Protein AF-A0A5B9Q9U8-F1 (afdb_monomer_lite)

pLDDT: mean 75.6, std 15.11, range [44.47, 94.75]

Foldseek 3Di:
DDDDPPVVVVVVVVVVVVVPPQDQQDPLLVVLLVVLVVLVVVVVVVVVCCVPPVPPDQPLDDPLNPLSPVLNVLSVVLNVPPQNQVSLVSNLVSLVVLQVCLVVVCVVLPPVFPPVDSNSDHDPCSCCSRHVVSVVSNVSCPDPSNVCSSVVHDD

Radius of gyration: 21.69 Å; chains: 1; bounding box: 49×24×78 Å

Structure (mmCIF, N/CA/C/O backbone):
data_AF-A0A5B9Q9U8-F1
#
_entry.id   AF-A0A5B9Q9U8-F1
#
loop_
_atom_site.group_PDB
_atom_site.id
_atom_site.type_symbol
_atom_site.label_atom_id
_atom_site.label_alt_id
_atom_site.label_comp_id
_atom_site.label_asym_id
_atom_site.label_entity_id
_atom_site.label_seq_id
_atom_site.pdbx_PDB_ins_code
_atom_site.Cartn_x
_atom_site.Cartn_y
_atom_site.Cartn_z
_atom_site.occupancy
_atom_site.B_iso_or_equiv
_atom_site.auth_seq_id
_atom_site.auth_comp_id
_atom_site.auth_asym_id
_atom_site.auth_atom_id
_atom_site.pdbx_PDB_model_num
ATOM 1 N N . MET A 1 1 ? -1.962 -3.056 55.513 1.00 53.88 1 MET A N 1
ATOM 2 C CA . MET A 1 1 ? -1.796 -3.513 54.116 1.00 53.88 1 MET A CA 1
ATOM 3 C C . MET A 1 1 ? -2.882 -4.536 53.832 1.00 53.88 1 MET A C 1
ATOM 5 O O . MET A 1 1 ? -2.851 -5.600 54.430 1.00 53.88 1 MET A O 1
ATOM 9 N N . SER A 1 2 ? -3.891 -4.175 53.035 1.00 57.41 2 SER A N 1
ATOM 10 C CA . SER A 1 2 ? -5.023 -5.055 52.709 1.00 57.41 2 SER A CA 1
ATOM 11 C C . SER A 1 2 ? -4.640 -5.944 51.525 1.00 57.41 2 SER A C 1
ATOM 13 O O . SER A 1 2 ? -4.381 -5.438 50.433 1.00 57.41 2 SER A O 1
ATOM 15 N N . TYR A 1 3 ? -4.521 -7.249 51.766 1.00 53.56 3 TYR A N 1
ATOM 16 C CA . TYR A 1 3 ? -4.211 -8.256 50.755 1.00 53.56 3 TYR A CA 1
ATOM 17 C C . TYR A 1 3 ? -5.461 -8.450 49.886 1.00 53.56 3 TYR A C 1
ATOM 19 O O . TYR A 1 3 ? -6.427 -9.067 50.329 1.00 53.56 3 TYR A O 1
ATOM 27 N N . ARG A 1 4 ? -5.489 -7.869 48.678 1.00 57.22 4 ARG A N 1
ATOM 28 C CA . ARG A 1 4 ? -6.572 -8.149 47.724 1.00 57.22 4 ARG A CA 1
ATOM 29 C C . ARG A 1 4 ? -6.339 -9.536 47.127 1.00 57.22 4 ARG A C 1
ATOM 31 O O . ARG A 1 4 ? -5.255 -9.767 46.587 1.00 57.22 4 ARG A O 1
ATOM 38 N N . PRO A 1 5 ? -7.308 -10.457 47.214 1.00 60.06 5 PRO A N 1
ATOM 39 C CA . PRO A 1 5 ? -7.159 -11.768 46.615 1.00 60.06 5 PRO A CA 1
ATOM 40 C C . PRO A 1 5 ? -7.030 -11.608 45.091 1.00 60.06 5 PRO A C 1
ATOM 42 O O . PRO A 1 5 ? -7.820 -10.921 44.449 1.00 60.06 5 PRO A O 1
ATOM 45 N N . ILE A 1 6 ? -6.008 -12.252 44.520 1.00 59.12 6 ILE A N 1
ATOM 46 C CA . ILE A 1 6 ? -5.699 -12.333 43.080 1.00 59.12 6 ILE A CA 1
ATOM 47 C C . ILE A 1 6 ? -6.939 -12.479 42.161 1.00 59.12 6 ILE A C 1
ATOM 49 O O . ILE A 1 6 ? -6.946 -11.830 41.111 1.00 59.12 6 ILE A O 1
ATOM 53 N N . PRO A 1 7 ? -8.008 -13.235 42.506 1.00 65.62 7 PRO A N 1
ATOM 54 C CA . PRO A 1 7 ? -9.221 -13.291 41.682 1.00 65.62 7 PRO A CA 1
ATOM 55 C C . PRO A 1 7 ? -9.896 -11.936 41.427 1.00 65.62 7 PRO A C 1
ATOM 57 O O . PRO A 1 7 ? -10.432 -11.744 40.340 1.00 65.62 7 PRO A O 1
ATOM 60 N N . ASP A 1 8 ? -9.831 -10.976 42.353 1.00 62.72 8 ASP A N 1
ATOM 61 C CA . ASP A 1 8 ? -10.479 -9.666 42.181 1.00 62.72 8 ASP A CA 1
ATOM 62 C C . ASP A 1 8 ? -9.715 -8.760 41.209 1.00 62.72 8 ASP A C 1
ATOM 64 O O . ASP A 1 8 ? -10.316 -7.928 40.532 1.00 62.72 8 ASP A O 1
ATOM 68 N N . ILE A 1 9 ? -8.393 -8.936 41.100 1.00 63.44 9 ILE A N 1
ATOM 69 C CA . ILE A 1 9 ? -7.565 -8.213 40.125 1.00 63.44 9 ILE A CA 1
ATOM 70 C C . ILE A 1 9 ? -7.827 -8.758 38.722 1.00 63.44 9 ILE A C 1
ATOM 72 O O . ILE A 1 9 ? -7.973 -7.978 37.787 1.00 63.44 9 ILE A O 1
ATOM 76 N N . LEU A 1 10 ? -7.937 -10.082 38.580 1.00 62.38 10 LEU A N 1
ATOM 77 C CA . LEU A 1 10 ? -8.277 -10.718 37.306 1.00 62.38 10 LEU A CA 1
ATOM 78 C C . LEU A 1 10 ? -9.689 -10.337 36.851 1.00 62.38 10 LEU A C 1
ATOM 80 O O . LEU A 1 10 ? -9.869 -9.980 35.692 1.00 62.38 10 LEU A O 1
ATOM 84 N N . ARG A 1 11 ? -10.658 -10.290 37.775 1.00 60.47 11 ARG A N 1
ATOM 85 C CA . ARG A 1 11 ? -12.009 -9.790 37.488 1.00 60.47 11 ARG A CA 1
ATOM 86 C C . ARG A 1 11 ? -12.013 -8.323 37.087 1.00 60.47 11 ARG A C 1
ATOM 88 O O . ARG A 1 11 ? -12.677 -7.976 36.123 1.00 60.47 11 ARG A O 1
ATOM 95 N N . ALA A 1 12 ? -11.255 -7.477 37.788 1.00 58.72 12 ALA A N 1
ATOM 96 C CA . ALA A 1 12 ? -11.125 -6.061 37.452 1.00 58.72 12 ALA A CA 1
ATOM 97 C C . ALA A 1 12 ? -10.413 -5.837 36.102 1.00 58.72 12 ALA A C 1
ATOM 99 O O . ALA A 1 12 ? -10.724 -4.883 35.388 1.00 58.72 12 ALA A O 1
ATOM 100 N N . MET A 1 13 ? -9.474 -6.715 35.729 1.00 55.38 13 MET A N 1
ATOM 101 C CA . MET A 1 13 ? -8.841 -6.718 34.407 1.00 55.38 13 MET A CA 1
ATOM 102 C C . MET A 1 13 ? -9.821 -7.161 33.318 1.00 55.38 13 MET A C 1
ATOM 104 O O . MET A 1 13 ? -9.925 -6.475 32.309 1.00 55.38 13 MET A O 1
ATOM 108 N N . GLU A 1 14 ? -10.597 -8.226 33.537 1.00 55.84 14 GLU A N 1
ATOM 109 C CA . GLU A 1 14 ? -11.641 -8.660 32.599 1.00 55.84 14 GLU A CA 1
ATOM 110 C C . GLU A 1 14 ? -12.713 -7.584 32.405 1.00 55.84 14 GLU A C 1
ATOM 112 O O . GLU A 1 14 ? -13.063 -7.265 31.266 1.00 55.84 14 GLU A O 1
ATOM 117 N N . THR A 1 15 ? -13.182 -6.960 33.489 1.00 51.91 15 THR A N 1
ATOM 118 C CA . THR A 1 15 ? -14.178 -5.886 33.406 1.00 51.91 15 THR A CA 1
ATOM 119 C C . THR A 1 15 ? -13.611 -4.627 32.767 1.00 51.91 15 THR A C 1
ATOM 121 O O . THR A 1 15 ? -14.327 -3.983 32.019 1.00 51.91 15 THR A O 1
ATOM 124 N N . SER A 1 16 ? -12.330 -4.294 32.960 1.00 50.16 16 SER A N 1
ATOM 125 C CA . SER A 1 16 ? -11.717 -3.140 32.278 1.00 50.16 16 SER A CA 1
ATOM 126 C C . SER A 1 16 ? -11.437 -3.396 30.792 1.00 50.16 16 SER A C 1
ATOM 128 O O . SER A 1 16 ? -11.541 -2.470 29.988 1.00 50.16 16 SER A O 1
ATOM 130 N N . THR A 1 17 ? -11.170 -4.643 30.388 1.00 49.50 17 THR A N 1
ATOM 131 C CA . THR A 1 17 ? -11.131 -5.021 28.964 1.00 49.50 17 THR A CA 1
ATOM 132 C C . THR A 1 17 ? -12.512 -5.084 28.311 1.00 49.50 17 THR A C 1
ATOM 134 O O . THR A 1 17 ? -12.606 -4.862 27.109 1.00 49.50 17 THR A O 1
ATOM 137 N N . LEU A 1 18 ? -13.573 -5.349 29.080 1.00 47.41 18 LEU A N 1
ATOM 138 C CA . LEU A 1 18 ? -14.964 -5.345 28.606 1.00 47.41 18 LEU A CA 1
ATOM 139 C C . LEU A 1 18 ? -15.606 -3.945 28.619 1.00 47.41 18 LEU A C 1
ATOM 141 O O . LEU A 1 18 ? -16.437 -3.658 27.763 1.00 47.41 18 LEU A O 1
ATOM 145 N N . GLU A 1 19 ? -15.220 -3.063 29.547 1.00 44.47 19 GLU A N 1
ATOM 146 C CA . GLU A 1 19 ? -15.698 -1.669 29.627 1.00 44.47 19 GLU A CA 1
ATOM 147 C C . GLU A 1 19 ? -14.966 -0.724 28.672 1.00 44.47 19 GLU A C 1
ATOM 149 O O . GLU A 1 19 ? -15.495 0.321 28.287 1.00 44.47 19 GLU A O 1
ATOM 154 N N . SER A 1 20 ? -13.763 -1.090 28.230 1.00 46.72 20 SER A N 1
ATOM 155 C CA . SER A 1 20 ? -13.177 -0.480 27.049 1.00 46.72 20 SER A CA 1
ATOM 156 C C . SER A 1 20 ? -13.960 -0.992 25.845 1.00 46.72 20 SER A C 1
ATOM 158 O O . SER A 1 20 ? -13.616 -2.031 25.292 1.00 46.72 20 SER A O 1
ATOM 160 N N . GLY A 1 21 ? -15.021 -0.282 25.447 1.00 50.81 21 GLY A N 1
ATOM 161 C CA . GLY A 1 21 ? -15.786 -0.489 24.208 1.00 50.81 21 GLY A CA 1
ATOM 162 C C . GLY A 1 21 ? -14.935 -0.297 22.946 1.00 50.81 21 GLY A C 1
ATOM 163 O O . GLY A 1 21 ? -15.256 0.492 22.062 1.00 50.81 21 GLY A O 1
ATOM 164 N N . THR A 1 22 ? -13.795 -0.975 22.882 1.00 60.00 22 THR A N 1
ATOM 165 C CA . THR A 1 22 ? -12.872 -0.994 21.768 1.00 60.00 22 THR A CA 1
ATOM 166 C C . THR A 1 22 ? -13.355 -2.071 20.825 1.00 60.00 22 THR A C 1
ATOM 168 O O . THR A 1 22 ? -13.161 -3.268 21.026 1.00 60.00 22 THR A O 1
ATOM 171 N N . ILE A 1 23 ? -14.029 -1.617 19.771 1.00 67.62 23 ILE A N 1
ATOM 172 C CA . ILE A 1 23 ? -14.340 -2.449 18.616 1.00 67.62 23 ILE A CA 1
ATOM 173 C C . ILE A 1 23 ? -13.034 -3.173 18.225 1.00 67.62 23 ILE A C 1
ATOM 175 O O . ILE A 1 23 ? -11.972 -2.538 18.177 1.00 67.62 23 ILE A O 1
ATOM 179 N N . PRO A 1 24 ? -13.046 -4.497 17.999 1.00 76.06 24 PRO A N 1
ATOM 180 C CA . PRO A 1 24 ? -11.845 -5.208 17.590 1.00 76.06 24 PRO A CA 1
ATOM 181 C C . PRO A 1 24 ? -11.395 -4.715 16.205 1.00 76.06 24 PRO A C 1
ATOM 183 O O . PRO A 1 24 ? -12.234 -4.506 15.326 1.00 76.06 24 PRO A O 1
ATOM 186 N N . PRO A 1 25 ? -10.080 -4.549 15.956 1.00 81.19 25 PRO A N 1
ATOM 187 C CA . PRO A 1 25 ? -9.608 -4.053 14.670 1.00 81.19 25 PRO A CA 1
ATOM 188 C C . PRO A 1 25 ? -9.985 -5.011 13.536 1.00 81.19 25 PRO A C 1
ATOM 190 O O . PRO A 1 25 ? -9.792 -6.226 13.701 1.00 81.19 25 PRO A O 1
ATOM 193 N N . PRO A 1 26 ? -10.465 -4.490 12.388 1.00 87.25 26 PRO A N 1
ATOM 194 C CA . PRO A 1 26 ? -10.959 -5.300 11.285 1.00 87.25 26 PRO A CA 1
ATOM 195 C C . PRO A 1 26 ? -9.851 -6.195 10.734 1.00 87.25 26 PRO A C 1
ATOM 197 O O . PRO A 1 26 ? -8.690 -5.786 10.631 1.00 87.25 26 PRO A O 1
ATOM 200 N N . LEU A 1 27 ? -10.223 -7.412 10.327 1.00 88.88 27 LEU A N 1
ATOM 201 C CA . LEU A 1 27 ? -9.294 -8.397 9.762 1.00 88.88 27 LEU A CA 1
ATOM 202 C C . LEU A 1 27 ? -8.487 -7.821 8.592 1.00 88.88 27 LEU A C 1
ATOM 204 O O . LEU A 1 27 ? -7.282 -8.037 8.522 1.00 88.88 27 LEU A O 1
ATOM 208 N N . SER A 1 28 ? -9.116 -7.006 7.741 1.00 90.50 28 SER A N 1
ATOM 209 C CA . SER A 1 28 ? -8.476 -6.312 6.618 1.00 90.50 28 SER A CA 1
ATOM 210 C C . SER A 1 28 ? -7.243 -5.503 7.029 1.00 90.50 28 SER A C 1
ATOM 212 O O . SER A 1 28 ? -6.222 -5.541 6.347 1.00 90.50 28 SER A O 1
ATOM 214 N N . LEU A 1 29 ? -7.310 -4.798 8.164 1.00 89.44 29 LEU A N 1
ATOM 215 C CA . LEU A 1 29 ? -6.203 -3.975 8.650 1.00 89.44 29 LEU A CA 1
ATOM 216 C C . LEU A 1 29 ? -5.073 -4.834 9.229 1.00 89.44 29 LEU A C 1
ATOM 218 O O . LEU A 1 29 ? -3.899 -4.521 9.038 1.00 89.44 29 LEU A O 1
ATOM 222 N N . ARG A 1 30 ? -5.421 -5.944 9.890 1.00 90.81 30 ARG A N 1
ATOM 223 C CA . ARG A 1 30 ? -4.444 -6.921 10.394 1.00 90.81 30 ARG A CA 1
ATOM 224 C C . ARG A 1 30 ? -3.711 -7.611 9.245 1.00 90.81 30 ARG A C 1
ATOM 226 O O . ARG A 1 30 ? -2.493 -7.740 9.294 1.00 90.81 30 ARG A O 1
ATOM 233 N N . PHE A 1 31 ? -4.432 -8.016 8.199 1.00 93.69 31 PHE A N 1
ATOM 234 C CA . PHE A 1 31 ? -3.827 -8.598 7.002 1.00 93.69 31 PHE A CA 1
ATOM 235 C C . PHE A 1 31 ? -2.931 -7.599 6.277 1.00 93.69 31 PHE A C 1
ATOM 237 O O . PHE A 1 31 ? -1.830 -7.966 5.875 1.00 93.69 31 PHE A O 1
ATOM 244 N N . TYR A 1 32 ? -3.357 -6.337 6.171 1.00 93.31 32 TYR A N 1
ATOM 245 C CA . TYR A 1 32 ? -2.514 -5.290 5.605 1.00 93.31 32 TYR A CA 1
ATOM 246 C C . TYR A 1 32 ? -1.222 -5.113 6.410 1.00 93.31 32 TYR A C 1
ATOM 248 O O . TYR A 1 32 ? -0.146 -5.085 5.823 1.00 93.31 32 TYR A O 1
ATOM 256 N N . LEU A 1 33 ? -1.294 -5.083 7.747 1.00 92.88 33 LEU A N 1
ATOM 257 C CA . LEU A 1 33 ? -0.097 -5.019 8.592 1.00 92.88 33 LEU A CA 1
ATOM 258 C C . LEU A 1 33 ? 0.876 -6.167 8.289 1.00 92.88 33 LEU A C 1
ATOM 260 O O . LEU A 1 33 ? 2.056 -5.921 8.046 1.00 92.88 33 LEU A O 1
ATOM 264 N N . TRP A 1 34 ? 0.385 -7.408 8.284 1.00 94.19 34 TRP A N 1
ATOM 265 C CA . TRP A 1 34 ? 1.213 -8.583 8.004 1.00 94.19 34 TRP A CA 1
ATOM 266 C C . TRP A 1 34 ? 1.842 -8.536 6.619 1.00 94.19 34 TRP A C 1
ATOM 268 O O . TRP A 1 34 ? 3.026 -8.830 6.473 1.00 94.19 34 TRP A O 1
ATOM 278 N N . PHE A 1 35 ? 1.072 -8.122 5.616 1.00 93.06 35 PHE A N 1
ATOM 279 C CA . PHE A 1 35 ? 1.571 -7.935 4.263 1.00 93.06 35 PHE A CA 1
ATOM 280 C C . PHE A 1 35 ? 2.711 -6.913 4.218 1.00 93.06 35 PHE A C 1
ATOM 282 O O . PHE A 1 35 ? 3.772 -7.197 3.667 1.00 93.06 35 PHE A O 1
ATOM 289 N N . VAL A 1 36 ? 2.532 -5.746 4.837 1.00 91.88 36 VAL A N 1
ATOM 290 C CA . VAL A 1 36 ? 3.553 -4.693 4.831 1.00 91.88 36 VAL A CA 1
ATOM 291 C C . VAL A 1 36 ? 4.812 -5.130 5.591 1.00 91.88 36 VAL A C 1
ATOM 293 O O . VAL A 1 36 ? 5.922 -4.852 5.134 1.00 91.88 36 VAL A O 1
ATOM 296 N N . ILE A 1 37 ? 4.667 -5.855 6.706 1.00 92.12 37 ILE A N 1
ATOM 297 C CA . ILE A 1 37 ? 5.798 -6.458 7.429 1.00 92.12 37 ILE A CA 1
ATOM 298 C C . ILE A 1 37 ? 6.533 -7.451 6.527 1.00 92.12 37 ILE A C 1
ATOM 300 O O . ILE A 1 37 ? 7.751 -7.362 6.406 1.00 92.12 37 ILE A O 1
ATOM 304 N N . ALA A 1 38 ? 5.812 -8.351 5.857 1.00 91.19 38 ALA A N 1
ATOM 305 C CA . ALA A 1 38 ? 6.408 -9.344 4.971 1.00 91.19 38 ALA A CA 1
ATOM 306 C C . ALA A 1 38 ? 7.180 -8.690 3.815 1.00 91.19 38 ALA A C 1
ATOM 308 O O . ALA A 1 38 ? 8.321 -9.065 3.561 1.00 91.19 38 ALA A O 1
ATOM 309 N N . ILE A 1 39 ? 6.605 -7.670 3.167 1.00 87.75 39 ILE A N 1
ATOM 310 C CA . ILE A 1 39 ? 7.275 -6.905 2.105 1.00 87.75 39 ILE A CA 1
ATOM 311 C C . ILE A 1 39 ? 8.507 -6.168 2.638 1.00 87.75 39 ILE A C 1
ATOM 313 O O . ILE A 1 39 ? 9.551 -6.171 1.993 1.00 87.75 39 ILE A O 1
ATOM 317 N N . THR A 1 40 ? 8.414 -5.569 3.827 1.00 87.19 40 THR A N 1
ATOM 318 C CA . THR A 1 40 ? 9.542 -4.864 4.454 1.00 87.19 40 THR A CA 1
ATOM 319 C C . THR A 1 40 ? 10.685 -5.822 4.775 1.00 87.19 40 THR A C 1
ATOM 321 O O . THR A 1 40 ? 11.831 -5.530 4.454 1.00 87.19 40 THR A O 1
ATOM 324 N N . VAL A 1 41 ? 10.385 -6.983 5.364 1.00 88.31 41 VAL A N 1
ATOM 325 C CA . VAL A 1 41 ? 11.383 -8.019 5.664 1.00 88.31 41 VAL A CA 1
ATOM 326 C C . VAL A 1 41 ? 11.993 -8.565 4.379 1.00 88.31 41 VAL A C 1
ATOM 328 O O . VAL A 1 41 ? 13.213 -8.638 4.283 1.00 88.31 41 VAL A O 1
ATOM 331 N N . PHE A 1 42 ? 11.169 -8.893 3.381 1.00 85.12 42 PHE A N 1
ATOM 332 C CA . PHE A 1 42 ? 11.639 -9.350 2.075 1.00 85.12 42 PHE A CA 1
ATOM 333 C C . PHE A 1 42 ? 12.617 -8.349 1.453 1.00 85.12 42 PHE A C 1
ATOM 335 O O . PHE A 1 42 ? 13.689 -8.739 0.993 1.00 85.12 42 PHE A O 1
ATOM 342 N N . GLU A 1 43 ? 12.293 -7.057 1.506 1.00 81.00 43 GLU A N 1
ATOM 343 C CA . GLU A 1 43 ? 13.151 -6.025 0.939 1.00 81.00 43 GLU A CA 1
ATOM 344 C C . GLU A 1 43 ? 14.438 -5.812 1.743 1.00 81.00 43 GLU A C 1
ATOM 346 O O . GLU A 1 43 ? 15.510 -5.673 1.156 1.00 81.00 43 GLU A O 1
ATOM 351 N N . LEU A 1 44 ? 14.380 -5.860 3.076 1.00 82.94 44 LEU A N 1
ATOM 352 C CA . LEU A 1 44 ? 15.582 -5.827 3.914 1.00 82.94 44 LEU A CA 1
ATOM 353 C C . LEU A 1 44 ? 16.488 -7.034 3.643 1.00 82.94 44 LEU A C 1
ATOM 355 O O . LEU A 1 44 ? 17.701 -6.871 3.526 1.00 82.94 44 LEU A O 1
ATOM 359 N N . CYS A 1 45 ? 15.915 -8.231 3.481 1.00 83.25 45 CYS A N 1
ATOM 360 C CA . CYS A 1 45 ? 16.655 -9.427 3.084 1.00 83.25 45 CYS A CA 1
ATOM 361 C C . CYS A 1 45 ? 17.286 -9.258 1.697 1.00 83.25 45 CYS A C 1
ATOM 363 O O . CYS A 1 45 ? 18.443 -9.635 1.505 1.00 83.25 45 CYS A O 1
ATOM 365 N N . ARG A 1 46 ? 16.568 -8.654 0.742 1.00 76.06 46 ARG A N 1
ATOM 366 C CA . ARG A 1 46 ? 17.099 -8.341 -0.592 1.00 76.06 46 ARG A CA 1
ATOM 367 C C . ARG A 1 46 ? 18.300 -7.404 -0.497 1.00 76.06 46 ARG A C 1
ATOM 369 O O . ARG A 1 46 ? 19.351 -7.715 -1.043 1.00 76.06 46 ARG A O 1
ATOM 376 N N . VAL A 1 47 ? 18.183 -6.299 0.239 1.00 75.88 47 VAL A N 1
ATOM 377 C CA . VAL A 1 47 ? 19.277 -5.329 0.423 1.00 75.88 47 VAL A CA 1
ATOM 378 C C . VAL A 1 47 ? 20.477 -5.971 1.126 1.00 75.88 47 VAL A C 1
ATOM 380 O O . VAL A 1 47 ? 21.607 -5.803 0.677 1.00 75.88 47 VAL A O 1
ATOM 383 N N . ALA A 1 48 ? 20.245 -6.760 2.178 1.00 77.06 48 ALA A N 1
ATOM 384 C CA . ALA A 1 48 ? 21.307 -7.433 2.926 1.00 77.06 48 ALA A CA 1
ATOM 385 C C . ALA A 1 48 ? 22.064 -8.484 2.093 1.00 77.06 48 ALA A C 1
ATOM 387 O O . ALA A 1 48 ? 23.256 -8.693 2.301 1.00 77.06 48 ALA A O 1
ATOM 388 N N . THR A 1 49 ? 21.393 -9.132 1.137 1.00 73.06 49 THR A N 1
ATOM 389 C CA . THR A 1 49 ? 21.989 -10.165 0.269 1.00 73.06 49 THR A CA 1
ATOM 390 C C . THR A 1 49 ? 22.557 -9.609 -1.042 1.00 73.06 49 THR A C 1
ATOM 392 O O . THR A 1 49 ? 23.362 -10.269 -1.702 1.00 73.06 49 THR A O 1
ATOM 395 N N . MET A 1 50 ? 22.210 -8.371 -1.413 1.00 60.44 50 MET A N 1
ATOM 396 C CA . MET A 1 50 ? 22.681 -7.724 -2.642 1.00 60.44 50 MET A CA 1
ATOM 397 C C . MET A 1 50 ? 24.170 -7.359 -2.646 1.00 60.44 50 MET A C 1
ATOM 399 O O . MET A 1 50 ? 24.715 -7.139 -3.721 1.00 60.44 50 MET A O 1
ATOM 403 N N . GLY A 1 51 ? 24.869 -7.403 -1.506 1.00 55.59 51 GLY A N 1
ATOM 404 C CA . GLY A 1 51 ? 26.338 -7.358 -1.497 1.00 55.59 51 GLY A CA 1
ATOM 405 C C . GLY A 1 51 ? 26.999 -8.547 -2.217 1.00 55.59 51 GLY A C 1
ATOM 406 O O . GLY A 1 51 ? 28.176 -8.473 -2.555 1.00 55.59 51 GLY A O 1
ATOM 407 N N . SER A 1 52 ? 26.257 -9.635 -2.470 1.00 54.03 52 SER A N 1
ATOM 408 C CA . SER A 1 52 ? 26.783 -10.901 -3.010 1.00 54.03 52 SER A CA 1
ATOM 409 C C . SER A 1 52 ? 26.111 -11.368 -4.312 1.00 54.03 52 SER A C 1
ATOM 411 O O . SER A 1 52 ? 26.633 -12.257 -4.977 1.00 54.03 52 SER A O 1
ATOM 413 N N . LEU A 1 53 ? 24.950 -10.807 -4.677 1.00 51.72 53 LEU A N 1
ATOM 414 C CA . LEU A 1 53 ? 24.040 -11.350 -5.706 1.00 51.72 53 LEU A CA 1
ATOM 415 C C . LEU A 1 53 ? 23.704 -10.368 -6.843 1.00 51.72 53 LEU A C 1
ATOM 417 O O . LEU A 1 53 ? 22.716 -10.560 -7.554 1.00 51.72 53 LEU A O 1
ATOM 421 N N . SER A 1 54 ? 24.535 -9.344 -7.061 1.00 48.50 54 SER A N 1
ATOM 422 C CA . SER A 1 54 ? 24.343 -8.293 -8.080 1.00 48.50 54 SER A CA 1
ATOM 423 C C . SER A 1 54 ? 24.172 -8.791 -9.526 1.00 48.50 54 SER A C 1
ATOM 425 O O . SER A 1 54 ? 23.854 -7.993 -10.399 1.00 48.50 54 SER A O 1
ATOM 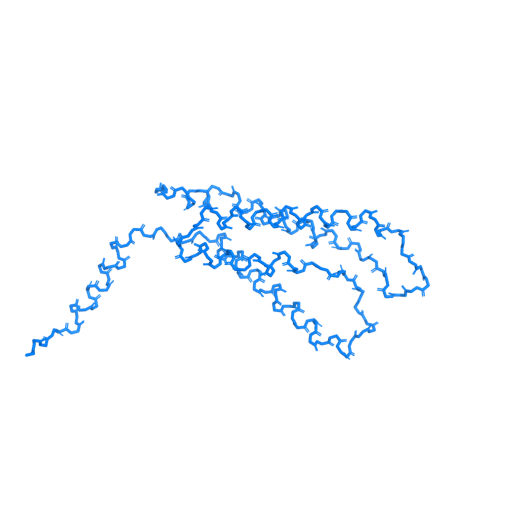427 N N . PHE A 1 55 ? 24.370 -10.085 -9.797 1.00 49.78 55 PHE A N 1
ATOM 428 C CA . PHE A 1 55 ? 24.406 -10.653 -11.145 1.00 49.78 55 PHE A CA 1
ATOM 429 C C . PHE A 1 55 ? 23.097 -11.273 -11.662 1.00 49.78 55 PHE A C 1
ATOM 431 O O . PHE A 1 55 ? 22.978 -11.452 -12.870 1.00 49.78 55 PHE A O 1
ATOM 438 N N . THR A 1 56 ? 22.115 -11.605 -10.811 1.00 46.56 56 THR A N 1
ATOM 439 C CA . THR A 1 56 ? 21.073 -12.576 -11.233 1.00 46.56 56 THR A CA 1
ATOM 440 C C . THR A 1 56 ? 19.638 -12.061 -11.193 1.00 46.56 56 THR A C 1
ATOM 442 O O . THR A 1 56 ? 18.772 -12.626 -11.857 1.00 46.56 56 THR A O 1
ATOM 445 N N . ILE A 1 57 ? 19.342 -10.999 -10.443 1.00 51.47 57 ILE A N 1
ATOM 446 C CA . ILE A 1 57 ? 17.950 -10.579 -10.255 1.00 51.47 57 ILE A CA 1
ATOM 447 C C . ILE A 1 57 ? 17.716 -9.300 -11.060 1.00 51.47 57 ILE A C 1
ATOM 449 O O . ILE A 1 57 ? 18.298 -8.272 -10.703 1.00 51.47 57 ILE A O 1
ATOM 453 N N . PRO A 1 58 ? 16.894 -9.333 -12.132 1.00 50.72 58 PRO A N 1
ATOM 454 C CA . PRO A 1 58 ? 16.549 -8.122 -12.863 1.00 50.72 58 PRO A CA 1
ATOM 455 C C . PRO A 1 58 ? 16.000 -7.114 -11.862 1.00 50.72 58 PRO A C 1
ATOM 457 O O . PRO A 1 58 ? 15.144 -7.456 -11.040 1.00 50.72 58 PRO A O 1
ATOM 460 N N . PHE A 1 59 ? 16.540 -5.895 -11.897 1.00 52.09 59 PHE A N 1
ATOM 461 C CA . PHE A 1 59 ? 16.108 -4.800 -11.045 1.00 52.09 59 PHE A CA 1
ATOM 462 C C . PHE A 1 59 ? 14.613 -4.565 -11.300 1.00 52.09 59 PHE A C 1
ATOM 464 O O . PHE A 1 59 ? 14.211 -3.834 -12.200 1.00 52.09 59 PHE A O 1
ATOM 471 N N . THR A 1 60 ? 13.755 -5.169 -10.474 1.00 51.09 60 THR A N 1
ATOM 472 C CA . THR A 1 60 ? 12.315 -4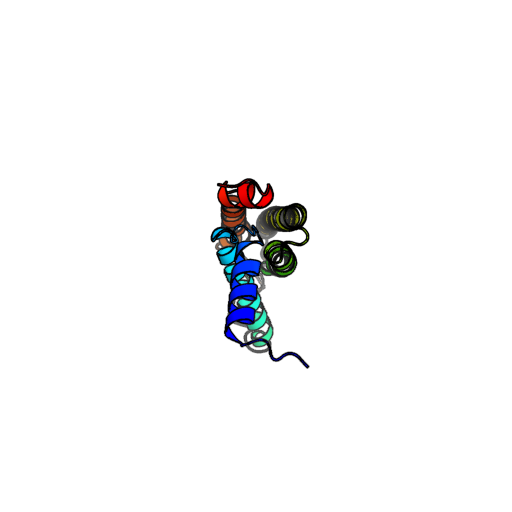.867 -10.438 1.00 51.09 60 THR A CA 1
ATOM 473 C C . THR A 1 60 ? 12.064 -3.426 -10.010 1.00 51.09 60 THR A C 1
ATOM 475 O O . THR A 1 60 ? 10.961 -2.914 -10.176 1.00 51.09 60 THR A O 1
ATOM 478 N N . GLY A 1 61 ? 13.123 -2.742 -9.583 1.00 50.53 61 GLY A N 1
ATOM 479 C CA . GLY A 1 61 ? 13.231 -1.310 -9.636 1.00 50.53 61 GLY A CA 1
ATOM 480 C C . GLY A 1 61 ? 13.062 -0.641 -8.288 1.00 50.53 61 GLY A C 1
ATOM 481 O O . GLY A 1 61 ? 12.629 -1.231 -7.302 1.00 50.53 61 GLY A O 1
ATOM 482 N N . TRP A 1 62 ? 13.562 0.582 -8.234 1.00 51.72 62 TRP A N 1
ATOM 483 C CA . TRP A 1 62 ? 14.363 1.049 -7.109 1.00 51.72 62 TRP A CA 1
ATOM 484 C C . TRP A 1 62 ? 13.597 1.387 -5.827 1.00 51.72 62 TRP A C 1
ATOM 486 O O . TRP A 1 62 ? 14.242 1.666 -4.823 1.00 51.72 62 TRP A O 1
ATOM 496 N N . MET A 1 63 ? 12.260 1.356 -5.809 1.00 59.75 63 MET A N 1
ATOM 497 C CA . MET A 1 63 ? 11.499 1.898 -4.677 1.00 59.75 63 MET A CA 1
ATOM 498 C C . MET A 1 63 ? 10.143 1.231 -4.391 1.00 59.75 63 MET A C 1
ATOM 500 O O . MET A 1 63 ? 9.295 1.841 -3.740 1.00 59.75 63 MET A O 1
ATOM 504 N N . ILE A 1 64 ? 9.920 -0.021 -4.815 1.00 62.94 64 ILE A N 1
ATOM 505 C CA . ILE A 1 64 ? 8.617 -0.702 -4.635 1.00 62.94 64 ILE A CA 1
ATOM 506 C C . ILE A 1 64 ? 8.188 -0.743 -3.158 1.00 62.94 64 ILE A C 1
ATOM 508 O O . ILE A 1 64 ? 7.008 -0.592 -2.850 1.00 62.94 64 ILE A O 1
ATOM 512 N N . ALA A 1 65 ? 9.138 -0.915 -2.235 1.00 70.56 65 ALA A N 1
ATOM 513 C CA . ALA A 1 65 ? 8.836 -1.108 -0.822 1.00 70.56 65 ALA A CA 1
ATOM 514 C C . ALA A 1 65 ? 8.620 0.187 -0.021 1.00 70.56 65 ALA A C 1
ATOM 516 O O . ALA A 1 65 ? 7.982 0.130 1.028 1.00 70.56 65 ALA A O 1
ATOM 517 N N . PHE A 1 66 ? 9.117 1.346 -0.473 1.00 78.12 66 PHE A N 1
ATOM 518 C CA . PHE A 1 66 ? 9.107 2.571 0.344 1.00 78.12 66 PHE A CA 1
ATOM 519 C C . PHE A 1 66 ? 7.705 2.981 0.815 1.00 78.12 66 PHE A C 1
ATOM 521 O O . PHE A 1 66 ? 7.534 3.191 2.018 1.00 78.12 66 PHE A O 1
ATOM 528 N N . PRO A 1 67 ? 6.678 3.043 -0.056 1.00 82.69 67 PRO A N 1
ATOM 529 C CA . PRO A 1 67 ? 5.329 3.396 0.382 1.00 82.69 67 PRO A CA 1
ATOM 530 C C . PRO A 1 67 ? 4.785 2.425 1.436 1.00 82.69 67 PRO A C 1
ATOM 532 O O . PRO A 1 67 ? 4.123 2.840 2.388 1.00 82.69 67 PRO A O 1
ATOM 535 N N . TYR A 1 68 ? 5.121 1.140 1.308 1.00 84.44 68 TYR A N 1
ATOM 536 C CA . TYR A 1 68 ? 4.752 0.115 2.275 1.00 84.44 68 TYR A CA 1
ATOM 537 C C . TYR A 1 68 ? 5.491 0.325 3.606 1.00 84.44 68 TYR A C 1
ATOM 539 O O . TYR A 1 68 ? 4.836 0.421 4.643 1.00 84.44 68 TYR A O 1
ATOM 547 N N . MET A 1 69 ? 6.811 0.518 3.596 1.00 85.19 69 MET A N 1
ATOM 548 C CA . MET A 1 69 ? 7.609 0.780 4.802 1.00 85.19 69 MET A CA 1
ATOM 549 C C . MET A 1 69 ? 7.110 2.007 5.580 1.00 85.19 69 MET A C 1
ATOM 551 O O . MET A 1 69 ? 6.952 1.945 6.799 1.00 85.19 69 MET A O 1
ATOM 555 N N . PHE A 1 70 ? 6.780 3.106 4.892 1.00 83.69 70 PHE A N 1
ATOM 556 C CA . PHE A 1 70 ? 6.181 4.278 5.540 1.00 83.69 70 PHE A CA 1
ATOM 557 C C . PHE A 1 70 ? 4.780 3.982 6.085 1.00 83.69 70 PHE A C 1
ATOM 559 O O . PHE A 1 70 ? 4.423 4.453 7.166 1.00 83.69 70 PHE A O 1
ATOM 566 N N . SER A 1 71 ? 3.993 3.158 5.386 1.00 88.88 71 SER A N 1
ATOM 567 C CA . SER A 1 71 ? 2.649 2.792 5.833 1.00 88.88 71 SER A CA 1
ATOM 568 C C . SER A 1 71 ? 2.630 1.973 7.131 1.00 88.88 71 SER A C 1
ATOM 570 O O . SER A 1 71 ? 1.668 2.112 7.883 1.00 88.88 71 SER A O 1
ATOM 572 N N . ILE A 1 72 ? 3.688 1.210 7.458 1.00 89.88 72 ILE A N 1
ATOM 573 C CA . ILE A 1 72 ? 3.798 0.446 8.721 1.00 89.88 72 ILE A CA 1
ATOM 574 C C . ILE A 1 72 ? 3.535 1.348 9.930 1.00 89.88 72 ILE A C 1
ATOM 576 O O . ILE A 1 72 ? 2.714 1.011 10.783 1.00 89.88 72 ILE A O 1
ATOM 580 N N . PHE A 1 73 ? 4.164 2.526 9.972 1.00 88.00 73 PHE A N 1
ATOM 581 C CA . PHE A 1 73 ? 4.041 3.454 11.098 1.00 88.00 73 PHE A CA 1
ATOM 582 C C . PHE A 1 73 ? 2.593 3.908 11.290 1.00 88.00 73 PHE A C 1
ATOM 584 O O . PHE A 1 73 ? 2.085 3.940 12.412 1.00 88.00 73 PHE A O 1
ATOM 591 N N . PHE A 1 74 ? 1.902 4.201 10.189 1.00 88.75 74 PHE A N 1
ATOM 592 C CA . PHE A 1 74 ? 0.508 4.628 10.221 1.00 88.75 74 PHE A CA 1
ATOM 593 C C . PHE A 1 74 ? -0.445 3.478 10.555 1.00 88.75 74 PHE A C 1
ATOM 595 O O . PHE A 1 74 ? -1.405 3.690 11.288 1.00 88.75 74 PHE A O 1
ATOM 602 N N . VAL A 1 75 ? -0.178 2.253 10.102 1.00 89.00 75 VAL A N 1
ATOM 603 C CA . VAL A 1 75 ? -0.998 1.083 10.455 1.00 89.00 75 VAL A CA 1
ATOM 604 C C . VAL A 1 75 ? -0.877 0.756 11.940 1.00 89.00 75 VAL A C 1
ATOM 606 O O . VAL A 1 75 ? -1.892 0.512 12.589 1.00 89.00 75 VAL A O 1
ATOM 609 N N . PHE A 1 76 ? 0.326 0.819 12.516 1.00 87.50 76 PHE A N 1
ATOM 610 C CA . PHE A 1 76 ? 0.502 0.673 13.963 1.00 87.50 76 PHE A CA 1
ATOM 611 C C . PHE A 1 76 ? -0.196 1.792 14.742 1.00 87.50 76 PHE A C 1
ATOM 613 O O . PHE A 1 76 ? -0.867 1.517 15.737 1.00 87.50 76 PHE A O 1
ATOM 620 N N . ALA A 1 77 ? -0.089 3.042 14.281 1.00 84.88 77 ALA A N 1
ATOM 621 C CA . ALA A 1 77 ? -0.798 4.168 14.889 1.00 84.88 77 ALA A CA 1
ATOM 622 C C . ALA A 1 77 ? -2.326 3.998 14.818 1.00 84.88 77 ALA A C 1
ATOM 624 O O . ALA A 1 77 ? -3.029 4.342 15.768 1.00 84.88 77 ALA A O 1
ATOM 625 N N . ALA A 1 78 ? -2.830 3.425 13.723 1.00 83.69 78 ALA A N 1
ATOM 626 C CA . ALA A 1 78 ? -4.232 3.083 13.559 1.00 83.69 78 ALA A CA 1
ATOM 627 C C . ALA A 1 78 ? -4.642 1.981 14.556 1.00 83.69 78 ALA A C 1
ATOM 629 O O . ALA A 1 78 ? -5.551 2.175 15.356 1.00 83.69 78 ALA A O 1
ATOM 630 N N . LEU A 1 79 ? -3.919 0.862 14.610 1.00 84.00 79 LEU A N 1
ATOM 631 C CA . LEU A 1 79 ? -4.241 -0.255 15.507 1.00 84.00 79 LEU A CA 1
ATOM 632 C C . LEU A 1 79 ? -4.183 0.103 17.000 1.00 84.00 79 LEU A C 1
ATOM 634 O O . LEU A 1 79 ? -4.883 -0.512 17.797 1.00 84.00 79 LEU A O 1
ATOM 638 N N . ARG A 1 80 ? -3.373 1.096 17.386 1.00 80.25 80 ARG A N 1
ATOM 639 C CA . ARG A 1 80 ? -3.240 1.551 18.780 1.00 80.25 80 ARG A CA 1
ATOM 640 C C . ARG A 1 80 ? -4.329 2.546 19.215 1.00 80.25 80 ARG A C 1
ATOM 642 O O . ARG A 1 80 ? -4.315 2.990 20.357 1.00 80.25 80 ARG A O 1
ATOM 649 N N . GLY A 1 81 ? -5.249 2.918 18.322 1.00 66.88 81 GLY A N 1
ATOM 650 C CA . GLY A 1 81 ? -6.465 3.671 18.653 1.00 66.88 81 GLY A CA 1
ATOM 651 C C . GLY A 1 81 ? -6.292 5.169 18.932 1.00 66.88 81 GLY A C 1
ATOM 652 O O . GLY A 1 81 ? -7.281 5.848 19.180 1.00 66.88 81 GLY A O 1
ATOM 653 N N . SER A 1 82 ? -5.080 5.733 18.866 1.00 59.56 82 SER A N 1
ATOM 654 C CA . SER A 1 82 ? -4.858 7.133 19.265 1.00 59.56 82 SER A CA 1
ATOM 655 C C . SER A 1 82 ? -5.301 8.162 18.216 1.00 59.56 82 SER A C 1
ATOM 657 O O . SER A 1 82 ? -5.736 9.249 18.589 1.00 59.56 82 SER A O 1
ATOM 659 N N . LYS A 1 83 ? -5.186 7.852 16.911 1.00 65.75 83 LYS A N 1
ATOM 660 C CA . LYS A 1 83 ? -5.540 8.749 15.783 1.00 65.75 83 LYS A CA 1
ATOM 661 C C . LYS A 1 83 ? -5.931 7.966 14.517 1.00 65.75 83 LYS A C 1
ATOM 663 O O . LYS A 1 83 ? -5.298 8.109 13.470 1.00 65.75 83 LYS A O 1
ATOM 668 N N . PHE A 1 84 ? -6.966 7.128 14.605 1.00 74.19 84 PHE A N 1
ATOM 669 C CA . PHE A 1 8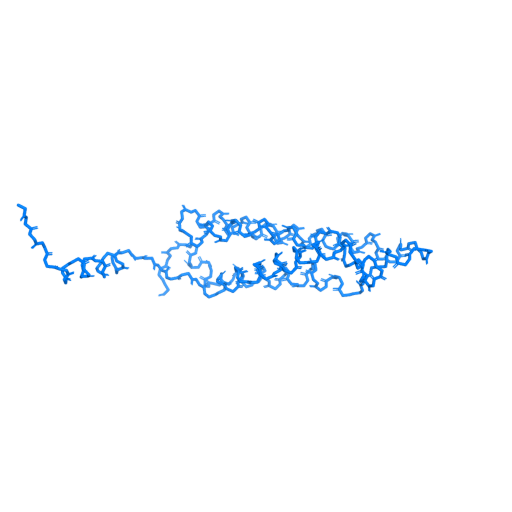4 ? -7.306 6.154 13.557 1.00 74.19 84 PHE A CA 1
ATOM 670 C C . PHE A 1 84 ? -7.631 6.764 12.182 1.00 74.19 84 PHE A C 1
ATOM 672 O O . PHE A 1 84 ? -7.011 6.400 11.183 1.00 74.19 84 PHE A O 1
ATOM 679 N N . GLY A 1 85 ? -8.575 7.711 12.119 1.00 80.94 85 GLY A N 1
ATOM 680 C CA . GLY A 1 85 ? -9.019 8.325 10.860 1.00 80.94 85 GLY A CA 1
ATOM 681 C C . GLY A 1 85 ? -7.875 8.964 10.056 1.00 80.94 85 GLY A C 1
ATOM 682 O O . GLY A 1 85 ? -7.668 8.592 8.897 1.00 80.94 85 GLY A O 1
ATOM 683 N N . PRO A 1 86 ? -7.076 9.869 10.659 1.00 86.00 86 PRO A N 1
ATOM 684 C CA . PRO A 1 86 ? -5.912 10.452 9.997 1.00 86.00 86 PRO A CA 1
ATOM 685 C C . PRO A 1 86 ? -4.866 9.413 9.580 1.00 86.00 86 PRO A C 1
ATOM 687 O O . PRO A 1 86 ? -4.317 9.519 8.488 1.00 86.00 86 PRO A O 1
ATOM 690 N N . ALA A 1 87 ? -4.613 8.390 10.404 1.00 87.81 87 ALA A N 1
ATOM 691 C CA . ALA A 1 87 ? -3.620 7.363 10.102 1.00 87.81 87 ALA A CA 1
ATOM 692 C C . ALA A 1 87 ? -4.008 6.521 8.875 1.00 87.81 87 ALA A C 1
ATOM 694 O O . ALA A 1 87 ? -3.203 6.366 7.958 1.00 87.81 87 ALA A O 1
ATOM 695 N N . ILE A 1 88 ? -5.257 6.048 8.796 1.00 89.38 88 ILE A N 1
ATOM 696 C CA . ILE A 1 88 ? -5.751 5.318 7.618 1.00 89.38 88 ILE A CA 1
ATOM 697 C C . ILE A 1 88 ? -5.793 6.215 6.381 1.00 89.38 88 ILE A C 1
ATOM 699 O O . ILE A 1 88 ? -5.441 5.764 5.290 1.00 89.38 88 ILE A O 1
ATOM 703 N N . LYS A 1 89 ? -6.168 7.493 6.529 1.00 90.12 89 LYS A N 1
ATOM 704 C CA . L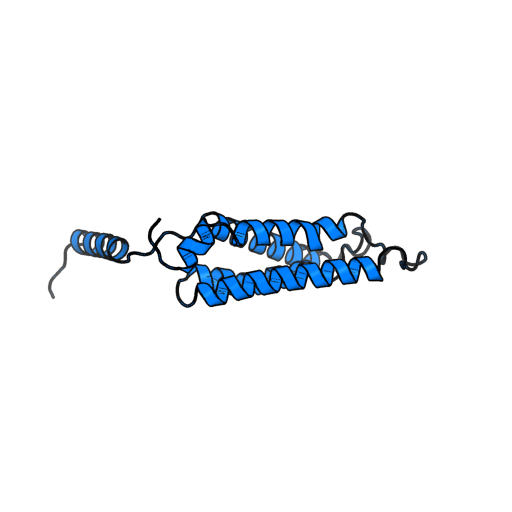YS A 1 89 ? -6.108 8.458 5.424 1.00 90.12 89 LYS A CA 1
ATOM 705 C C . LYS A 1 89 ? -4.684 8.581 4.880 1.00 90.12 89 LYS A C 1
ATOM 707 O O . LYS A 1 89 ? -4.512 8.526 3.667 1.00 90.12 89 LYS A O 1
ATOM 712 N N . SER A 1 90 ? -3.675 8.660 5.749 1.00 90.69 90 SER A N 1
ATOM 713 C CA . SER A 1 90 ? -2.267 8.660 5.337 1.00 90.69 90 SER A CA 1
ATOM 714 C C . SER A 1 90 ? -1.886 7.380 4.597 1.00 90.69 90 SER A C 1
ATOM 716 O O . SER A 1 90 ? -1.313 7.472 3.517 1.00 90.69 90 SER A O 1
ATOM 718 N N . VAL A 1 91 ? -2.253 6.196 5.109 1.00 91.69 91 VAL A N 1
ATOM 719 C CA . VAL A 1 91 ? -1.998 4.912 4.420 1.00 91.69 91 VAL A CA 1
ATOM 720 C C . VAL A 1 91 ? -2.587 4.921 3.009 1.00 91.69 91 VAL A C 1
ATOM 722 O O . VAL A 1 91 ? -1.891 4.594 2.050 1.00 91.69 91 VAL A O 1
ATOM 725 N N . ARG A 1 92 ? -3.847 5.348 2.860 1.00 92.94 92 ARG A N 1
ATOM 726 C CA . ARG A 1 92 ? -4.509 5.451 1.551 1.00 92.94 92 ARG A CA 1
ATOM 727 C C . ARG A 1 92 ? -3.774 6.421 0.626 1.00 92.94 92 ARG A C 1
ATOM 729 O O . ARG A 1 92 ? -3.529 6.073 -0.524 1.00 92.94 92 ARG A O 1
ATOM 736 N N . SER A 1 93 ? -3.376 7.593 1.122 1.00 91.50 93 SER A N 1
ATOM 737 C CA . SER A 1 93 ? -2.600 8.563 0.341 1.00 91.50 93 SER A CA 1
ATOM 738 C C . SER A 1 93 ? -1.263 7.991 -0.133 1.00 91.50 93 SER A C 1
ATOM 740 O O . SER A 1 93 ? -0.904 8.188 -1.290 1.00 91.50 93 SER A O 1
ATOM 742 N N . PHE A 1 94 ? -0.550 7.241 0.715 1.00 90.50 94 PHE A N 1
ATOM 743 C CA . PHE A 1 94 ? 0.700 6.584 0.321 1.00 90.50 94 PHE A CA 1
ATOM 744 C C . PHE A 1 94 ? 0.482 5.509 -0.744 1.00 90.50 94 PHE A C 1
ATOM 746 O O . PHE A 1 94 ? 1.277 5.430 -1.675 1.00 90.50 94 PHE A O 1
ATOM 753 N N . LEU A 1 95 ? -0.597 4.724 -0.659 1.00 91.38 95 LEU A N 1
ATOM 754 C CA . LEU A 1 95 ? -0.937 3.745 -1.696 1.00 91.38 95 LEU A CA 1
ATOM 755 C C . LEU A 1 95 ? -1.282 4.420 -3.030 1.00 91.38 95 LEU A C 1
ATOM 757 O O . LEU A 1 95 ? -0.806 3.982 -4.072 1.00 91.38 95 LEU A O 1
ATOM 761 N N . VAL A 1 96 ? -2.052 5.512 -3.013 1.00 93.06 96 VAL A N 1
ATOM 762 C CA . VAL A 1 96 ? -2.353 6.298 -4.225 1.00 93.06 96 VAL A CA 1
ATOM 763 C C . VAL A 1 96 ? -1.076 6.879 -4.829 1.00 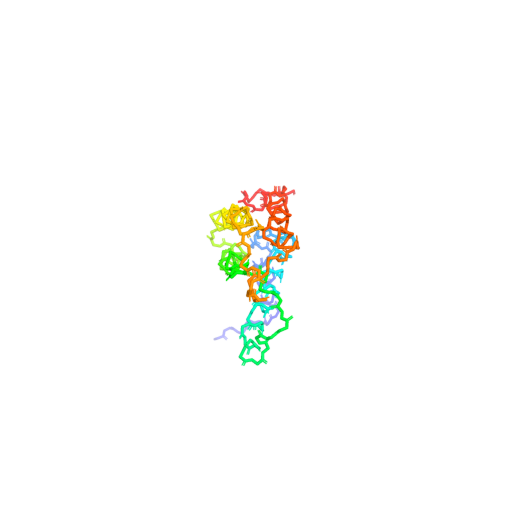93.06 96 VAL A C 1
ATOM 765 O O . VAL A 1 96 ? -0.858 6.779 -6.034 1.00 93.06 96 VAL A O 1
ATOM 768 N N . PHE A 1 97 ? -0.204 7.443 -3.996 1.00 89.75 97 PHE A N 1
ATOM 769 C CA . PHE A 1 97 ? 1.085 7.961 -4.440 1.00 89.75 97 PHE A CA 1
ATOM 770 C C . PHE A 1 97 ? 1.969 6.856 -5.038 1.00 89.75 97 PHE A C 1
ATOM 772 O O . PHE A 1 97 ? 2.558 7.059 -6.097 1.00 89.75 97 PHE A O 1
ATOM 779 N N . ALA A 1 98 ? 1.996 5.669 -4.421 1.00 88.88 98 ALA A N 1
ATOM 780 C CA . ALA A 1 98 ? 2.704 4.498 -4.937 1.00 88.88 98 ALA A CA 1
ATOM 781 C C . ALA A 1 98 ? 2.211 4.094 -6.331 1.00 88.88 98 ALA A C 1
ATOM 783 O O . ALA A 1 98 ? 3.027 3.852 -7.214 1.00 88.88 98 ALA A O 1
ATOM 784 N N . ILE A 1 99 ? 0.889 4.081 -6.539 1.00 90.88 99 ILE A N 1
ATOM 785 C CA . ILE A 1 99 ? 0.272 3.779 -7.837 1.00 90.88 99 ILE A CA 1
ATOM 786 C C . ILE A 1 99 ? 0.714 4.794 -8.890 1.00 90.88 99 ILE A C 1
ATOM 788 O O . ILE A 1 99 ? 1.155 4.400 -9.966 1.00 90.88 99 ILE A O 1
ATOM 792 N N . ILE A 1 100 ? 0.624 6.093 -8.584 1.00 91.31 100 ILE A N 1
ATOM 793 C CA . ILE A 1 100 ? 1.003 7.161 -9.519 1.00 91.31 100 ILE A CA 1
ATOM 794 C C . ILE A 1 100 ? 2.477 7.027 -9.903 1.00 91.31 100 ILE A C 1
ATOM 796 O O . ILE A 1 100 ? 2.797 7.020 -11.090 1.00 91.31 100 ILE A O 1
ATOM 800 N N . LEU A 1 101 ? 3.366 6.869 -8.919 1.00 87.56 101 LEU A N 1
ATOM 801 C CA . LEU A 1 101 ? 4.789 6.674 -9.185 1.00 87.56 101 LEU A CA 1
ATOM 802 C C . LEU A 1 101 ? 5.050 5.395 -9.985 1.00 87.56 101 LEU A C 1
ATOM 804 O O . LEU A 1 101 ? 5.833 5.433 -10.926 1.00 87.56 101 LEU A O 1
ATOM 808 N N . GLY A 1 102 ? 4.368 4.294 -9.664 1.00 86.19 102 GLY A N 1
ATOM 809 C CA . GLY A 1 102 ? 4.496 3.023 -10.374 1.00 86.19 102 GLY A CA 1
ATOM 810 C C . GLY A 1 102 ? 4.082 3.111 -11.842 1.00 86.19 102 GLY A C 1
ATOM 811 O O . GLY A 1 102 ? 4.771 2.569 -12.706 1.00 86.19 102 GLY A O 1
ATOM 812 N N . VAL A 1 103 ? 2.991 3.826 -12.136 1.00 89.25 103 VAL A N 1
ATOM 813 C CA . VAL A 1 103 ? 2.532 4.085 -13.508 1.00 89.25 103 VAL A CA 1
ATOM 814 C C . VAL A 1 103 ? 3.511 4.990 -14.251 1.00 89.25 103 VAL A C 1
ATOM 816 O O . VAL A 1 103 ? 3.903 4.654 -15.366 1.00 89.25 103 VAL A O 1
ATOM 819 N N . LEU A 1 104 ? 3.917 6.115 -13.650 1.00 87.75 104 LEU A N 1
ATOM 820 C CA . LEU A 1 104 ? 4.850 7.059 -14.275 1.00 87.75 104 LEU A CA 1
ATOM 821 C C . LEU A 1 104 ? 6.188 6.387 -14.580 1.00 87.75 104 LEU A C 1
ATOM 823 O O . LEU A 1 104 ? 6.688 6.479 -15.695 1.00 87.75 104 LEU A O 1
ATOM 827 N N . GLU A 1 105 ? 6.744 5.671 -13.609 1.00 82.00 105 GLU A N 1
ATOM 828 C CA . GLU A 1 105 ? 8.010 4.968 -13.759 1.00 82.00 105 GLU A CA 1
ATOM 829 C C . GLU A 1 105 ? 7.945 3.913 -14.865 1.00 82.00 105 GLU A C 1
ATOM 831 O O . GLU A 1 105 ? 8.814 3.880 -15.735 1.00 82.00 105 GLU A O 1
ATOM 836 N N . PHE A 1 106 ? 6.894 3.088 -14.893 1.00 83.81 106 PHE A N 1
ATOM 837 C CA . PHE A 1 106 ? 6.729 2.117 -15.969 1.00 83.81 106 PHE A CA 1
ATOM 838 C C . PHE A 1 106 ? 6.575 2.807 -17.330 1.00 83.81 106 PHE A C 1
ATOM 840 O O . PHE A 1 106 ? 7.256 2.430 -18.275 1.00 83.81 106 PHE A O 1
ATOM 847 N N . ALA A 1 107 ? 5.754 3.854 -17.435 1.00 86.00 107 ALA A N 1
ATOM 848 C CA . ALA A 1 107 ? 5.550 4.581 -18.688 1.00 86.00 107 ALA A CA 1
ATOM 849 C C . ALA A 1 107 ? 6.825 5.269 -19.207 1.00 86.00 107 ALA A C 1
ATOM 851 O O . ALA A 1 107 ? 7.017 5.377 -20.418 1.00 86.00 107 ALA A O 1
ATOM 852 N N . PHE A 1 108 ? 7.699 5.743 -18.313 1.00 81.88 108 PHE A N 1
ATOM 853 C CA . PHE A 1 108 ? 8.940 6.409 -18.704 1.00 81.88 108 PHE A CA 1
ATOM 854 C C . PHE A 1 108 ? 10.089 5.449 -19.001 1.00 81.88 108 PHE A C 1
ATOM 856 O O . PHE A 1 108 ? 10.922 5.787 -19.844 1.00 81.88 108 PHE A O 1
ATOM 863 N N . SER A 1 109 ? 10.141 4.296 -18.331 1.00 76.06 109 SER A N 1
ATOM 864 C CA . SER A 1 109 ? 11.250 3.342 -18.443 1.00 76.06 109 SER A CA 1
ATOM 865 C C . SER A 1 109 ? 10.971 2.177 -19.393 1.00 76.06 109 SER A C 1
ATOM 867 O O . SER A 1 109 ? 11.909 1.640 -19.976 1.00 76.06 109 SER A O 1
ATOM 869 N N . TYR A 1 110 ? 9.711 1.774 -19.575 1.00 78.25 110 TYR A N 1
ATOM 870 C CA . TYR A 1 110 ? 9.371 0.640 -20.431 1.00 78.25 110 TYR A CA 1
ATOM 871 C C . TYR A 1 110 ? 9.726 0.927 -21.896 1.00 78.25 110 TYR A C 1
ATOM 873 O O . TYR A 1 110 ? 9.294 1.925 -22.471 1.00 78.25 110 TYR A O 1
ATOM 881 N N . GLY A 1 111 ? 10.536 0.054 -22.499 1.00 73.38 111 GLY A N 1
ATOM 882 C CA . GLY A 1 111 ? 10.998 0.199 -23.884 1.00 73.38 111 GLY A CA 1
ATOM 883 C C . GLY A 1 111 ? 12.080 1.265 -24.104 1.00 73.38 111 GLY A C 1
ATOM 884 O O . GLY A 1 111 ? 12.513 1.446 -25.238 1.00 73.38 111 GLY A O 1
ATOM 885 N N . ARG A 1 112 ? 12.537 1.949 -23.044 1.00 71.00 112 ARG A N 1
ATOM 886 C CA . ARG A 1 112 ? 13.686 2.878 -23.060 1.00 71.00 112 ARG A CA 1
ATOM 887 C C . ARG A 1 112 ? 14.899 2.316 -22.322 1.00 71.00 112 ARG A C 1
ATOM 889 O O . ARG A 1 112 ? 15.717 3.059 -21.792 1.00 71.00 112 ARG A O 1
ATOM 896 N N . GLU A 1 113 ? 14.962 0.997 -22.232 1.00 68.00 113 GLU A N 1
ATOM 897 C CA . GLU A 1 113 ? 16.054 0.282 -21.590 1.00 68.00 113 GLU A CA 1
ATOM 898 C C . GLU A 1 113 ? 17.292 0.395 -22.480 1.00 68.00 113 GLU A C 1
ATOM 900 O O . GLU A 1 113 ? 17.223 0.086 -23.671 1.00 68.00 113 GLU A O 1
ATOM 905 N N . ASP A 1 114 ? 18.422 0.830 -21.921 1.00 60.22 114 ASP A N 1
ATOM 906 C CA . ASP A 1 114 ? 19.700 0.751 -22.623 1.00 60.22 114 ASP A CA 1
ATOM 907 C C . ASP A 1 114 ? 20.026 -0.734 -22.828 1.00 60.22 114 ASP A C 1
ATOM 909 O O . ASP A 1 114 ? 20.460 -1.425 -21.905 1.00 60.22 114 ASP A O 1
ATOM 913 N N . PHE A 1 115 ? 19.772 -1.242 -24.038 1.00 57.19 115 PHE A N 1
ATOM 914 C CA . PHE A 1 115 ? 19.901 -2.663 -24.385 1.00 57.19 115 PHE A CA 1
ATOM 915 C C . PHE A 1 115 ? 21.325 -3.224 -24.204 1.00 57.19 115 PHE A C 1
ATOM 917 O O . PHE A 1 115 ? 21.490 -4.444 -24.162 1.00 57.19 115 PHE A O 1
ATOM 924 N N . ASP A 1 116 ? 22.324 -2.354 -24.028 1.00 61.28 116 ASP A N 1
ATOM 925 C CA . ASP A 1 116 ? 23.712 -2.711 -23.709 1.00 61.28 116 ASP A CA 1
ATOM 926 C C . ASP A 1 116 ? 23.961 -2.985 -22.215 1.00 61.28 116 ASP A C 1
ATOM 928 O O . ASP A 1 116 ? 24.988 -3.564 -21.858 1.00 61.28 116 ASP A O 1
ATOM 932 N N . ASN A 1 117 ? 23.034 -2.620 -21.320 1.00 62.81 117 ASN A N 1
ATOM 933 C CA . ASN A 1 117 ? 23.168 -2.868 -19.889 1.00 62.81 117 ASN A CA 1
ATOM 934 C C . ASN A 1 117 ? 22.142 -3.915 -19.399 1.00 62.81 117 ASN A C 1
ATOM 936 O O . ASN A 1 117 ? 20.970 -3.589 -19.181 1.00 62.81 117 ASN A O 1
ATOM 940 N N . PRO A 1 118 ? 22.558 -5.171 -19.136 1.00 61.38 118 PRO A N 1
ATOM 941 C CA . PRO A 1 118 ? 21.651 -6.228 -18.683 1.0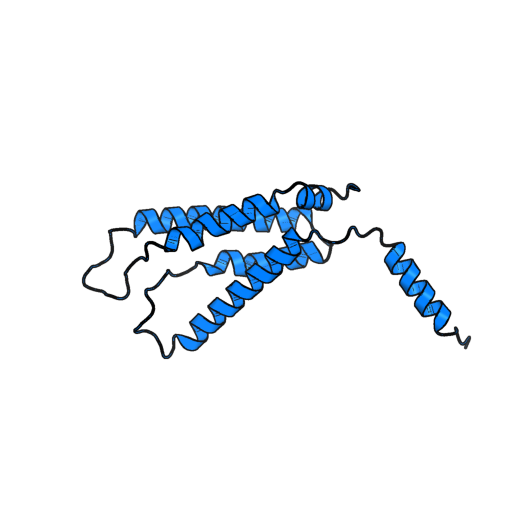0 61.38 118 PRO A CA 1
ATOM 942 C C . PRO A 1 118 ? 21.012 -5.948 -17.311 1.00 61.38 118 PRO A C 1
ATOM 944 O O . PRO A 1 118 ? 20.019 -6.588 -16.965 1.00 61.38 118 PRO A O 1
ATOM 947 N N . TYR A 1 119 ? 21.535 -4.982 -16.549 1.00 58.72 119 TYR A N 1
ATOM 948 C CA . TYR A 1 119 ? 21.033 -4.597 -15.230 1.00 58.72 119 TYR A CA 1
ATOM 949 C C . TYR A 1 119 ? 19.885 -3.575 -15.276 1.00 58.72 119 TYR A C 1
ATOM 951 O O . TYR A 1 119 ? 19.242 -3.353 -14.251 1.00 58.72 119 TYR A O 1
ATOM 959 N N . LEU A 1 120 ? 19.595 -2.977 -16.440 1.00 61.03 120 LEU A N 1
ATOM 960 C CA . LEU A 1 120 ? 18.543 -1.962 -16.619 1.00 61.03 120 LEU A CA 1
ATOM 961 C C . LEU A 1 120 ? 17.253 -2.512 -17.250 1.00 61.03 120 LEU A C 1
ATOM 963 O O . LEU A 1 120 ? 16.410 -1.741 -17.704 1.00 61.03 120 LEU A O 1
ATOM 967 N N . ARG A 1 121 ? 17.068 -3.838 -17.251 1.00 65.50 121 ARG A N 1
ATOM 968 C CA . ARG A 1 121 ? 15.866 -4.465 -17.816 1.00 65.50 121 ARG A CA 1
ATOM 969 C C . ARG A 1 121 ? 14.652 -4.291 -16.907 1.00 65.50 121 ARG A C 1
ATOM 971 O O . ARG A 1 121 ? 14.669 -4.726 -15.753 1.00 65.50 121 ARG A O 1
ATOM 978 N N . VAL A 1 122 ? 13.572 -3.712 -17.427 1.00 68.75 122 VAL A N 1
ATOM 979 C CA . VAL A 1 122 ? 12.304 -3.554 -16.716 1.00 68.75 122 VAL A CA 1
ATOM 980 C C . VAL A 1 122 ? 11.486 -4.826 -16.897 1.00 68.75 122 VAL A C 1
ATOM 982 O O . VAL A 1 122 ? 11.040 -5.179 -17.985 1.00 68.75 122 VAL A O 1
ATOM 985 N N . SER A 1 123 ? 11.246 -5.536 -15.796 1.00 75.00 123 SER A N 1
ATOM 986 C CA . SER A 1 123 ? 10.364 -6.703 -15.826 1.00 75.00 123 SER A CA 1
ATOM 987 C C . SER A 1 123 ? 8.927 -6.306 -16.182 1.00 75.00 123 SER A C 1
ATOM 989 O O . SER A 1 123 ? 8.361 -5.393 -15.576 1.00 75.00 123 SER A O 1
ATOM 991 N N . LEU A 1 124 ? 8.291 -7.067 -17.078 1.00 80.62 124 LEU A N 1
ATOM 992 C CA . LEU A 1 124 ? 6.861 -6.947 -17.401 1.00 80.62 124 LEU A CA 1
ATOM 993 C C . LEU A 1 124 ? 5.947 -7.141 -16.183 1.00 80.62 124 LEU A C 1
ATOM 995 O O . LEU A 1 124 ? 4.816 -6.666 -16.177 1.00 80.62 124 LEU A O 1
ATOM 999 N N . TRP A 1 125 ? 6.431 -7.811 -15.135 1.00 80.56 125 TRP A N 1
ATOM 1000 C CA . TRP A 1 125 ? 5.682 -8.019 -13.894 1.00 80.56 125 TRP A CA 1
ATOM 1001 C C . TRP A 1 125 ? 5.690 -6.802 -12.971 1.00 80.56 125 TRP A C 1
ATOM 1003 O O . TRP A 1 125 ? 4.944 -6.764 -11.995 1.00 80.56 125 TRP A O 1
ATOM 1013 N N . ARG A 1 126 ? 6.508 -5.788 -13.260 1.00 79.25 126 ARG A N 1
ATOM 1014 C CA . ARG A 1 126 ? 6.657 -4.609 -12.407 1.00 79.25 126 ARG A CA 1
ATOM 1015 C C . ARG A 1 126 ? 5.331 -3.886 -12.116 1.00 79.25 126 ARG A C 1
ATOM 1017 O O . ARG A 1 126 ? 5.077 -3.659 -10.933 1.00 79.25 126 ARG A O 1
ATOM 1024 N N . PRO A 1 127 ? 4.434 -3.629 -13.095 1.00 85.19 127 PRO A N 1
ATOM 1025 C CA . PRO A 1 127 ? 3.127 -3.018 -12.831 1.00 85.19 127 PRO A CA 1
ATOM 1026 C C . PRO A 1 127 ? 2.243 -3.836 -11.886 1.00 85.19 127 PRO A C 1
ATOM 1028 O O . PRO A 1 127 ? 1.422 -3.277 -11.163 1.00 85.19 127 PRO A O 1
ATOM 1031 N N . VAL A 1 128 ? 2.407 -5.161 -11.837 1.00 87.12 128 VAL A N 1
ATOM 1032 C CA . VAL A 1 128 ? 1.645 -5.988 -10.893 1.00 87.12 128 VAL A CA 1
ATOM 1033 C C . VAL A 1 128 ? 2.005 -5.597 -9.458 1.00 87.12 128 VAL A C 1
ATOM 1035 O O . VAL A 1 128 ? 1.121 -5.359 -8.637 1.00 87.12 128 VAL A O 1
ATOM 1038 N N . PHE A 1 129 ? 3.295 -5.437 -9.169 1.00 82.06 129 PHE A N 1
ATOM 1039 C CA . PHE A 1 129 ? 3.767 -5.106 -7.826 1.00 82.06 129 PHE A CA 1
ATOM 1040 C C . PHE A 1 129 ? 3.616 -3.622 -7.467 1.00 82.06 129 PHE A C 1
ATOM 1042 O O . PHE A 1 129 ? 3.350 -3.306 -6.306 1.00 82.06 129 PHE A O 1
ATOM 1049 N N . THR A 1 130 ? 3.762 -2.717 -8.440 1.00 83.50 130 THR A N 1
ATOM 1050 C CA . THR A 1 130 ? 3.730 -1.261 -8.211 1.00 83.50 130 THR A CA 1
ATOM 1051 C C . THR A 1 130 ? 2.362 -0.618 -8.414 1.00 83.50 130 THR A C 1
ATOM 1053 O O . THR A 1 130 ? 2.151 0.493 -7.938 1.00 83.50 130 THR A O 1
ATOM 1056 N N . VAL A 1 131 ? 1.424 -1.292 -9.089 1.00 88.44 131 VAL A N 1
ATOM 1057 C CA . VAL A 1 131 ? 0.084 -0.756 -9.387 1.00 88.44 131 VAL A CA 1
ATOM 1058 C C . VAL A 1 131 ? -1.009 -1.700 -8.899 1.00 88.44 131 VAL A C 1
ATOM 1060 O O . VAL A 1 131 ? -1.828 -1.304 -8.073 1.00 88.44 131 VAL A O 1
ATOM 1063 N N . MET A 1 132 ? -1.014 -2.962 -9.342 1.00 91.25 132 MET A N 1
ATOM 1064 C CA . MET A 1 132 ? -2.129 -3.877 -9.049 1.00 91.25 132 MET A CA 1
ATOM 1065 C C . MET A 1 132 ? -2.249 -4.205 -7.557 1.00 91.25 132 MET A C 1
ATOM 1067 O O . MET A 1 132 ? -3.348 -4.144 -7.005 1.00 91.25 132 MET A O 1
ATOM 1071 N N . ILE A 1 133 ? -1.137 -4.516 -6.886 1.00 91.06 133 ILE A N 1
ATOM 1072 C CA . ILE A 1 133 ? -1.142 -4.826 -5.448 1.00 91.06 133 ILE A CA 1
ATOM 1073 C C . ILE A 1 133 ? -1.550 -3.606 -4.595 1.00 91.06 133 ILE A C 1
ATOM 1075 O O . ILE A 1 133 ? -2.437 -3.758 -3.750 1.00 91.06 133 ILE A O 1
ATOM 1079 N N . PRO A 1 134 ? -1.003 -2.390 -4.800 1.00 90.75 134 PRO A N 1
ATOM 1080 C CA . PRO A 1 134 ? -1.513 -1.196 -4.129 1.00 90.75 134 PRO A CA 1
ATOM 1081 C C . PRO A 1 134 ? -3.002 -0.940 -4.373 1.00 90.75 134 PRO A C 1
ATOM 1083 O O . PRO A 1 134 ? -3.718 -0.614 -3.429 1.00 90.75 134 PRO A O 1
ATOM 1086 N N . CYS A 1 135 ? -3.485 -1.116 -5.610 1.00 93.69 135 CYS A N 1
ATOM 1087 C CA . CYS A 1 135 ? -4.904 -0.976 -5.946 1.00 93.69 135 CYS A CA 1
ATOM 1088 C C . CYS A 1 135 ? -5.766 -1.968 -5.160 1.00 93.69 135 CYS A C 1
ATOM 1090 O O . CYS A 1 135 ? -6.786 -1.578 -4.590 1.00 93.69 135 CYS A O 1
ATOM 1092 N N . LEU A 1 136 ? -5.339 -3.231 -5.076 1.00 94.75 136 LEU A N 1
ATOM 1093 C CA . LEU A 1 136 ? -6.017 -4.255 -4.284 1.00 94.75 136 LEU A CA 1
ATOM 1094 C C . LEU A 1 136 ? -6.139 -3.820 -2.819 1.00 94.75 136 LEU A C 1
ATOM 1096 O O . LEU A 1 136 ? -7.231 -3.844 -2.251 1.00 94.75 136 LEU A O 1
ATOM 1100 N N . TRP A 1 137 ? -5.041 -3.367 -2.213 1.00 94.38 137 TRP A N 1
ATOM 1101 C CA . TRP A 1 137 ? -5.061 -2.903 -0.827 1.00 94.38 137 TRP A CA 1
ATOM 1102 C C . TRP A 1 137 ? -5.883 -1.639 -0.634 1.00 94.38 137 TRP A C 1
ATOM 1104 O O . TRP A 1 137 ? -6.576 -1.517 0.372 1.00 94.38 137 TRP A O 1
ATOM 1114 N N . LEU A 1 138 ? -5.881 -0.726 -1.602 1.00 93.81 138 LEU A N 1
ATOM 1115 C CA . LEU A 1 138 ? -6.725 0.458 -1.565 1.00 93.81 138 LEU A CA 1
ATOM 1116 C C . LEU A 1 138 ? -8.212 0.072 -1.558 1.00 93.81 138 LEU A C 1
ATOM 1118 O O . LEU A 1 138 ? -8.978 0.638 -0.782 1.00 93.81 138 LEU A O 1
ATOM 1122 N N . ILE A 1 139 ? -8.619 -0.921 -2.354 1.00 94.56 139 ILE A N 1
ATOM 1123 C CA . ILE A 1 139 ? -9.991 -1.454 -2.353 1.00 94.56 139 ILE A CA 1
ATOM 1124 C C . ILE A 1 139 ? -10.316 -2.088 -0.995 1.00 94.56 139 ILE A C 1
ATOM 1126 O O . ILE A 1 139 ? -11.323 -1.747 -0.373 1.00 94.56 139 ILE A O 1
ATOM 1130 N N . VAL A 1 140 ? -9.436 -2.956 -0.487 1.00 93.19 140 VAL A N 1
ATOM 1131 C CA . VAL A 1 140 ? -9.613 -3.640 0.805 1.00 93.19 140 VAL A CA 1
ATOM 1132 C C . VAL A 1 140 ? -9.716 -2.641 1.965 1.00 93.19 140 VAL A C 1
ATOM 1134 O O . VAL A 1 140 ? -10.581 -2.778 2.834 1.00 93.19 140 VAL A O 1
ATOM 1137 N N . LEU A 1 141 ? -8.887 -1.596 1.972 1.00 91.00 141 LEU A N 1
ATOM 1138 C CA . LEU A 1 141 ? -8.879 -0.558 3.006 1.00 91.00 141 LEU A CA 1
ATOM 1139 C C . LEU A 1 141 ? -10.027 0.453 2.872 1.00 91.00 141 LEU A C 1
ATOM 1141 O O . LEU A 1 141 ? -10.283 1.191 3.824 1.00 91.00 141 LEU A O 1
ATOM 1145 N N . ASN A 1 142 ? -10.725 0.498 1.734 1.00 90.75 142 ASN A N 1
ATOM 1146 C CA . ASN A 1 142 ? -11.970 1.255 1.547 1.00 90.75 142 ASN A CA 1
ATOM 1147 C C . ASN A 1 142 ? -13.231 0.418 1.821 1.00 90.75 142 ASN A C 1
ATOM 1149 O O . ASN A 1 142 ? -14.346 0.910 1.661 1.00 90.75 142 ASN A O 1
ATOM 1153 N N . SER A 1 143 ? -13.081 -0.837 2.255 1.00 89.31 143 SER A N 1
ATOM 1154 C CA . SER A 1 143 ? -14.220 -1.666 2.649 1.00 89.31 143 SER A CA 1
ATOM 1155 C C . SER A 1 143 ? -15.018 -1.039 3.799 1.00 89.31 143 SER A C 1
ATOM 1157 O O . SER A 1 143 ? -14.470 -0.360 4.674 1.00 89.31 143 SER A O 1
ATOM 1159 N N . LYS A 1 144 ? -16.328 -1.326 3.830 1.00 85.00 144 LYS A N 1
ATOM 1160 C CA . LYS A 1 144 ? -17.236 -0.854 4.888 1.00 85.00 144 LYS A CA 1
ATOM 1161 C C . LYS A 1 144 ? -16.718 -1.202 6.284 1.00 85.00 144 LYS A C 1
ATOM 1163 O O . LYS A 1 144 ? -16.747 -0.346 7.150 1.00 85.00 144 LYS A O 1
ATOM 1168 N N . ALA A 1 145 ? -16.136 -2.390 6.467 1.00 83.88 145 ALA A N 1
ATOM 1169 C CA . ALA A 1 145 ? -15.563 -2.822 7.743 1.00 83.88 145 ALA A CA 1
ATOM 1170 C C . ALA A 1 145 ? -14.494 -1.856 8.290 1.00 83.88 145 ALA A C 1
ATOM 1172 O O . ALA A 1 145 ? -14.465 -1.577 9.485 1.00 83.88 145 ALA A O 1
ATOM 1173 N N . VAL A 1 146 ? -13.628 -1.317 7.424 1.00 85.12 146 VAL A N 1
ATOM 1174 C CA . VAL A 1 146 ? -12.613 -0.331 7.830 1.00 85.12 146 VAL A CA 1
ATOM 1175 C C . VAL A 1 146 ? -13.243 1.044 8.044 1.00 85.12 146 VAL A C 1
ATOM 1177 O O . VAL A 1 146 ? -12.835 1.759 8.952 1.00 85.12 146 VAL A O 1
ATOM 1180 N N . SER A 1 147 ? -14.251 1.410 7.247 1.00 83.00 147 SER A N 1
ATOM 1181 C CA . SER A 1 147 ? -14.965 2.682 7.399 1.00 83.00 147 SER A CA 1
ATOM 1182 C C . SER A 1 147 ? -15.789 2.751 8.687 1.00 83.00 147 SER A C 1
ATOM 1184 O O . SER A 1 147 ? -15.712 3.748 9.389 1.00 83.00 147 SER A O 1
ATOM 1186 N N . THR A 1 148 ? -16.535 1.704 9.033 1.00 80.12 148 THR A N 1
ATOM 1187 C CA . THR A 1 148 ? -17.308 1.634 10.282 1.00 80.12 148 THR A CA 1
ATOM 1188 C C . THR A 1 148 ? -16.377 1.688 11.489 1.00 80.12 148 THR A C 1
ATOM 1190 O O . THR A 1 148 ? -16.594 2.462 12.417 1.00 80.12 148 THR A O 1
ATOM 1193 N N . TYR A 1 149 ? -15.250 0.974 11.409 1.00 77.12 149 TYR A N 1
ATOM 1194 C CA . TYR A 1 149 ? -14.193 1.068 12.408 1.00 77.12 149 TYR A CA 1
ATOM 1195 C C . TYR A 1 149 ? -13.560 2.473 12.479 1.00 77.12 149 TYR A C 1
ATOM 1197 O O . TYR A 1 149 ? -13.216 2.930 13.564 1.00 77.12 149 TYR A O 1
ATOM 1205 N N . CYS A 1 150 ? -13.438 3.193 11.352 1.00 76.62 150 CYS A N 1
ATOM 1206 C CA . CYS A 1 150 ? -13.008 4.599 11.341 1.00 76.62 150 CYS A CA 1
ATOM 1207 C C . CYS A 1 150 ? -13.985 5.529 12.059 1.00 76.62 150 CYS A C 1
ATOM 1209 O O . CYS A 1 150 ? -13.535 6.460 12.725 1.00 76.62 150 CYS A O 1
ATOM 1211 N N . SER A 1 151 ? -15.284 5.321 11.858 1.00 73.81 151 SER A N 1
ATOM 1212 C CA . SER A 1 151 ? -16.337 6.194 12.373 1.00 73.81 151 SER A CA 1
ATOM 1213 C C . SER A 1 151 ? -16.632 5.962 13.856 1.00 73.81 151 SER A C 1
ATOM 1215 O O . SER A 1 151 ? -17.256 6.810 14.483 1.00 73.81 151 SER A O 1
ATOM 1217 N N . GLY A 1 152 ? -16.189 4.833 14.423 1.00 66.56 152 GLY A N 1
ATOM 1218 C CA . GLY A 1 152 ? -16.539 4.440 15.791 1.00 66.56 152 GLY A CA 1
ATOM 1219 C C . GLY A 1 152 ? -18.015 4.064 15.949 1.00 66.56 152 GLY A C 1
ATOM 1220 O O . GLY A 1 152 ? -18.509 3.990 17.070 1.00 66.56 152 GLY A O 1
ATOM 1221 N N . GLU A 1 153 ? -18.721 3.840 14.839 1.00 56.47 153 GLU A N 1
ATOM 1222 C CA . GLU A 1 153 ? -20.111 3.395 14.852 1.00 56.47 153 GLU A CA 1
ATOM 1223 C C . GLU A 1 153 ? -20.152 1.879 15.109 1.00 56.47 153 GLU A C 1
ATOM 1225 O O . GLU A 1 153 ? -19.358 1.140 14.514 1.00 56.47 153 GLU A O 1
ATOM 1230 N N . PRO A 1 154 ? -21.031 1.387 15.998 1.00 50.38 154 PRO A N 1
ATOM 1231 C CA . PRO A 1 154 ? -21.216 -0.046 16.184 1.00 50.38 154 PRO A CA 1
ATOM 1232 C C . PRO A 1 154 ? -21.796 -0.679 14.908 1.00 50.38 154 PRO A C 1
ATOM 1234 O O . PRO A 1 154 ? -22.651 -0.086 14.249 1.00 50.38 154 PRO A O 1
ATOM 1237 N N . VAL A 1 155 ? -21.287 -1.868 14.561 1.00 52.81 155 VAL A N 1
ATOM 1238 C CA . VAL A 1 155 ? -21.786 -2.717 13.458 1.00 52.81 155 VAL A CA 1
ATOM 1239 C C . VAL A 1 155 ? -23.094 -3.381 13.863 1.00 52.81 155 VAL A C 1
ATOM 1241 O O . VAL A 1 155 ? -23.137 -3.899 15.002 1.00 52.81 155 VAL A O 1
#

Organism: NCBI:txid1400387

Sequence (155 aa):
MSYRPIPDILRAMETSTLESGTIPPPLSLRFYLWFVIAITVFELCRVATMGSLSFTIPFTGWMIAFPYMFSIFFVFAALRGSKFGPAIKSVRSFLVFAIILGVLEFAFSYGREDFDNPYLRVSLWRPVFTVMIPCLWLIVLNSKAVSTYCSGEPV

Secondary structure (DSSP, 8-state):
-----HHHHHHHHHHHHHHS--PPPPHHHHHHHHHHHHHHHHHHHHHHHTTT-TTTS----TTTTHHHHHHHHHHHHHHTTSSHHHHHHHHHHHHHHHHHHHHHHHHHHTT---TT-GGG---TTHHIIIIIHHHHHHHHHTSHHHHHHHHT---